Protein AF-A0A2N5KEK7-F1 (afdb_monomer)

Solvent-accessible surface area (backbone atoms only — not comparable to full-atom values): 7102 Å² total; per-residue (Å²): 140,87,86,88,80,75,68,68,58,62,60,62,74,60,60,92,64,94,62,90,82,79,60,41,81,41,80,39,74,57,50,67,80,52,54,68,69,59,51,47,52,51,52,51,50,23,64,80,65,45,36,40,79,46,77,38,50,96,58,92,57,96,83,49,53,74,42,78,41,71,44,76,58,88,97,41,74,42,83,76,47,75,47,71,62,73,90,85,73,80,93,80,83,86,82,86,90,85,88,88,88,84,132

Nearest PDB structures (foldseek):
  8uhw-assembly1_E  TM=4.417E-01  e=6.638E+00  Acetivibrio thermocellus DSM 1313
  6g4r-assembly1_E  TM=3.430E-01  e=4.149E+00  Corynebacterium glutamicum
  2ndh-assembly1_A  TM=3.584E-01  e=6.207E+00  Homo sapiens

Mean predicted aligned error: 11.74 Å

pLDDT: mean 75.51, std 19.14, range [31.92, 94.44]

Structure (mmCIF, N/CA/C/O backbone):
data_AF-A0A2N5KEK7-F1
#
_entry.id   AF-A0A2N5KEK7-F1
#
loop_
_atom_site.group_PDB
_atom_site.id
_atom_site.type_symbol
_atom_site.label_atom_id
_atom_site.label_alt_id
_atom_site.label_comp_id
_atom_site.label_asym_id
_atom_site.label_entity_id
_atom_site.label_seq_id
_atom_site.pdbx_PDB_ins_code
_atom_site.Cartn_x
_atom_site.Cartn_y
_atom_site.Cartn_z
_atom_site.occupancy
_atom_site.B_iso_or_equiv
_atom_site.auth_seq_id
_atom_site.auth_comp_id
_atom_site.auth_asym_id
_atom_site.auth_atom_id
_atom_site.pdbx_PDB_model_num
ATOM 1 N N . MET A 1 1 ? 14.382 12.686 6.513 1.00 54.06 1 MET A N 1
ATOM 2 C CA . MET A 1 1 ? 13.072 13.240 6.103 1.00 54.06 1 MET A CA 1
ATOM 3 C C . MET A 1 1 ? 11.999 12.653 7.014 1.00 54.06 1 MET A C 1
ATOM 5 O O . MET A 1 1 ? 12.106 11.477 7.338 1.00 54.06 1 MET A O 1
ATOM 9 N N . LYS A 1 2 ? 11.041 13.453 7.498 1.00 55.75 2 LYS A N 1
ATOM 10 C CA . LYS A 1 2 ? 9.947 13.003 8.379 1.00 55.75 2 LYS A CA 1
ATOM 11 C C . LYS A 1 2 ? 8.620 13.288 7.680 1.00 55.75 2 LYS A C 1
ATOM 13 O O . LYS A 1 2 ? 8.450 14.385 7.161 1.00 55.75 2 LYS A O 1
ATOM 18 N N . ILE A 1 3 ? 7.717 12.315 7.670 1.00 64.00 3 ILE A N 1
ATOM 19 C CA . ILE A 1 3 ? 6.359 12.447 7.132 1.00 64.00 3 ILE A CA 1
ATOM 20 C C . ILE A 1 3 ? 5.404 12.196 8.297 1.00 64.00 3 ILE A C 1
ATOM 22 O O . ILE A 1 3 ? 5.599 11.248 9.057 1.00 64.00 3 ILE A O 1
ATOM 26 N N . VAL A 1 4 ? 4.408 13.065 8.461 1.00 67.56 4 VAL A N 1
ATOM 27 C CA . VAL A 1 4 ? 3.381 12.946 9.502 1.00 67.56 4 VAL A CA 1
ATOM 28 C C . VAL A 1 4 ? 2.056 12.638 8.817 1.00 67.56 4 VAL A C 1
ATOM 30 O O . VAL A 1 4 ? 1.602 13.415 7.981 1.00 67.56 4 VAL A O 1
ATOM 33 N N . VAL A 1 5 ? 1.446 11.502 9.158 1.00 69.19 5 VAL A N 1
ATOM 34 C CA . VAL A 1 5 ? 0.181 11.038 8.571 1.00 69.19 5 VAL A CA 1
ATOM 35 C C . VAL A 1 5 ? -0.876 10.961 9.673 1.00 69.19 5 VAL A C 1
ATOM 37 O O . VAL A 1 5 ? -0.709 10.233 10.649 1.00 69.19 5 VAL A O 1
ATOM 40 N N . TYR A 1 6 ? -1.976 11.705 9.531 1.00 69.94 6 TYR A N 1
ATOM 41 C CA . TYR A 1 6 ? -3.032 11.806 10.548 1.00 69.94 6 TYR A CA 1
ATOM 42 C C . TYR A 1 6 ? -4.220 10.881 10.248 1.00 69.94 6 TYR A C 1
ATOM 44 O O . TYR A 1 6 ? -5.319 11.332 9.929 1.00 69.94 6 TYR A O 1
ATOM 52 N N . LEU A 1 7 ? -4.014 9.570 10.374 1.00 68.12 7 LEU A N 1
ATOM 53 C CA . LEU A 1 7 ? -5.040 8.565 10.051 1.00 68.12 7 LEU A CA 1
ATOM 54 C C . LEU A 1 7 ? -6.238 8.580 11.025 1.00 68.12 7 LEU A C 1
ATOM 56 O O . LEU A 1 7 ? -7.375 8.321 10.631 1.00 68.12 7 LEU A O 1
ATOM 60 N N . GLY A 1 8 ? -6.019 8.959 12.288 1.00 66.12 8 GLY A N 1
ATOM 61 C CA . GLY A 1 8 ? -7.067 8.979 13.317 1.00 66.12 8 GLY A CA 1
ATOM 62 C C . GLY A 1 8 ? -8.165 10.031 13.111 1.00 66.12 8 GLY A C 1
ATOM 63 O O . GLY A 1 8 ? -9.293 9.821 13.556 1.00 66.12 8 GLY A O 1
ATOM 64 N N . LEU A 1 9 ? -7.879 11.133 12.404 1.00 65.38 9 LEU A N 1
ATOM 65 C CA . LEU A 1 9 ? -8.866 12.191 12.141 1.00 65.38 9 LEU A CA 1
ATOM 66 C C . LEU A 1 9 ? -9.995 11.702 11.226 1.00 65.38 9 LEU A C 1
ATOM 68 O O . LEU A 1 9 ? -11.156 12.039 11.448 1.00 65.38 9 LEU A O 1
ATOM 72 N N . ILE A 1 10 ? -9.679 10.847 10.250 1.00 65.19 10 ILE A N 1
ATOM 73 C CA . ILE A 1 10 ? -10.667 10.297 9.311 1.00 65.19 10 ILE A CA 1
ATOM 74 C C . ILE A 1 10 ? -11.698 9.440 10.058 1.00 65.19 10 ILE A C 1
ATOM 76 O O . ILE A 1 10 ? -12.890 9.518 9.772 1.00 65.19 10 ILE A O 1
ATOM 80 N N . LYS A 1 11 ? -11.266 8.684 11.075 1.00 62.81 11 LYS A N 1
ATOM 81 C CA . LYS A 1 11 ? -12.166 7.892 11.928 1.00 62.81 11 LYS A CA 1
ATOM 82 C C . LYS A 1 11 ? -13.125 8.775 12.732 1.00 62.81 11 LYS A C 1
ATOM 84 O O . LYS A 1 11 ? -14.296 8.431 12.870 1.00 62.81 11 LYS A O 1
ATOM 89 N N . LEU A 1 12 ? -12.658 9.916 13.244 1.00 64.38 12 LEU A N 1
ATOM 90 C CA . LEU A 1 12 ? -13.506 10.853 13.993 1.00 64.38 12 LEU A CA 1
ATOM 91 C C . LEU A 1 12 ? -14.613 11.455 13.114 1.00 64.38 12 LEU A C 1
ATOM 93 O O . LEU A 1 12 ? -15.739 11.617 13.581 1.00 64.38 12 LEU A O 1
ATOM 97 N N . LEU A 1 13 ? -14.328 11.696 11.830 1.00 62.44 13 LEU A N 1
ATOM 98 C CA . LEU A 1 13 ? -15.315 12.177 10.855 1.00 62.44 13 LEU A CA 1
ATOM 99 C C . LEU A 1 13 ? -16.432 11.158 10.556 1.00 62.44 13 LEU A C 1
ATOM 101 O O . LEU A 1 13 ? -17.476 11.540 10.034 1.00 62.44 13 LEU A O 1
ATOM 105 N N . GLN A 1 14 ? -16.258 9.878 10.908 1.00 63.09 14 GLN A N 1
ATOM 106 C CA . GLN A 1 14 ? -17.258 8.823 10.682 1.00 63.09 14 GLN A CA 1
ATOM 107 C C . GLN A 1 14 ? -18.291 8.667 11.803 1.00 63.09 14 GLN A C 1
ATOM 109 O O . GLN A 1 14 ? -19.162 7.805 11.704 1.00 63.09 14 GLN A O 1
ATOM 114 N N . GLY A 1 15 ? -18.213 9.505 12.843 1.00 53.66 15 GLY A N 1
ATOM 115 C CA . GLY A 1 15 ? -19.280 9.780 13.808 1.00 53.66 15 GLY A CA 1
ATOM 116 C C . GLY A 1 15 ? -20.174 8.597 14.198 1.00 53.66 15 GLY A C 1
ATOM 117 O O . GLY A 1 15 ? -21.231 8.415 13.610 1.00 53.66 15 GLY A O 1
ATOM 118 N N . SER A 1 16 ? -19.809 7.857 15.252 1.00 54.34 16 SER A N 1
ATOM 119 C CA . SER A 1 16 ? -20.714 7.048 16.103 1.00 54.34 16 SER A CA 1
ATOM 120 C C . SER A 1 16 ? -21.685 6.054 15.423 1.00 54.34 16 SER A C 1
ATOM 122 O O . SER A 1 16 ? -22.586 5.518 16.074 1.00 54.34 16 SER A O 1
ATOM 124 N N . ARG A 1 17 ? -21.549 5.744 14.129 1.00 53.72 17 ARG A N 1
ATOM 125 C CA . ARG A 1 17 ? -22.442 4.783 13.471 1.00 53.72 17 ARG A CA 1
ATOM 126 C C . ARG A 1 17 ? -21.966 3.366 13.762 1.00 53.72 17 ARG A C 1
ATOM 128 O O . ARG A 1 17 ? -21.065 2.843 13.117 1.00 53.72 17 ARG A O 1
ATOM 135 N N . ARG A 1 18 ? -22.607 2.752 14.763 1.00 52.88 18 ARG A N 1
ATOM 136 C CA . ARG A 1 18 ? -22.555 1.321 15.107 1.00 52.88 18 ARG A CA 1
ATOM 137 C C . ARG A 1 18 ? -23.197 0.467 14.001 1.00 52.88 18 ARG A C 1
ATOM 139 O O . ARG A 1 18 ? -24.203 -0.195 14.226 1.00 52.88 18 ARG A O 1
ATOM 146 N N . GLY A 1 19 ? -22.645 0.534 12.795 1.00 54.09 19 GLY A N 1
ATOM 147 C CA . GLY A 1 19 ? -22.978 -0.338 11.676 1.00 54.09 19 GLY A CA 1
ATOM 148 C C . GLY A 1 19 ? -21.763 -1.191 11.346 1.00 54.09 19 GLY A C 1
ATOM 149 O O . GLY A 1 19 ? -20.658 -0.679 11.184 1.00 54.09 19 GLY A O 1
ATOM 150 N N . THR A 1 20 ? -21.951 -2.499 11.300 1.00 56.69 20 THR A N 1
ATOM 151 C CA . THR A 1 20 ? -20.920 -3.473 10.962 1.00 56.69 20 THR A CA 1
ATOM 152 C C . THR A 1 20 ? -20.345 -3.239 9.554 1.00 56.69 20 THR A C 1
ATOM 154 O O . THR A 1 20 ? -21.071 -3.069 8.578 1.00 56.69 20 THR A O 1
ATOM 157 N N . SER A 1 21 ? -19.016 -3.344 9.452 1.00 62.91 21 SER A N 1
ATOM 158 C CA . SER A 1 21 ? -18.232 -3.720 8.257 1.00 62.91 21 SER A CA 1
ATOM 159 C C . SER A 1 21 ? -17.818 -2.684 7.200 1.00 62.91 21 SER A C 1
ATOM 161 O O . SER A 1 21 ? -17.054 -3.054 6.308 1.00 62.91 21 SER A O 1
ATOM 163 N N . THR A 1 22 ? -18.198 -1.404 7.264 1.00 71.06 22 THR A N 1
ATOM 164 C CA . THR A 1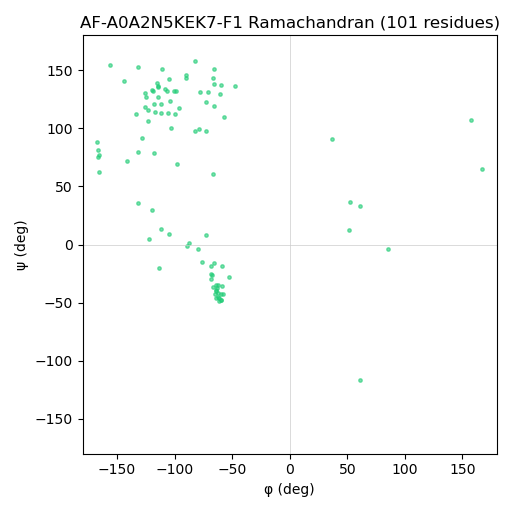 22 ? -17.731 -0.443 6.240 1.00 71.06 22 THR A CA 1
ATOM 165 C C . THR A 1 22 ? -16.254 -0.102 6.429 1.00 71.06 22 THR A C 1
ATOM 167 O O . THR A 1 22 ? -15.917 0.740 7.261 1.00 71.06 22 THR A O 1
ATOM 170 N N . ARG A 1 23 ? -15.371 -0.766 5.671 1.00 77.00 23 ARG A N 1
ATOM 171 C CA . ARG A 1 23 ? -13.952 -0.400 5.585 1.00 77.00 23 ARG A CA 1
ATOM 172 C C . ARG A 1 23 ? -13.800 0.956 4.913 1.00 77.00 23 ARG A C 1
ATOM 174 O O . ARG A 1 23 ? -14.512 1.270 3.963 1.00 77.00 23 ARG A O 1
ATOM 181 N N . VAL A 1 24 ? -12.842 1.736 5.389 1.00 82.00 24 VAL A N 1
ATOM 182 C CA . VAL A 1 24 ? -12.572 3.086 4.891 1.00 82.00 24 VAL A CA 1
ATOM 183 C C . VAL A 1 24 ? -11.385 3.040 3.935 1.00 82.00 24 VAL A C 1
ATOM 185 O O . VAL A 1 24 ? -10.278 2.768 4.400 1.00 82.00 24 VAL A O 1
ATOM 188 N N . PRO A 1 25 ? -11.559 3.287 2.627 1.00 86.06 25 PRO A N 1
ATOM 189 C CA . PRO A 1 25 ? -10.429 3.346 1.710 1.00 86.06 25 PRO A CA 1
ATOM 190 C C . PRO A 1 25 ? -9.455 4.454 2.119 1.00 86.06 25 PRO A C 1
ATOM 192 O O . PRO A 1 25 ? -9.858 5.596 2.344 1.00 86.06 25 PRO A O 1
ATOM 195 N N . PHE A 1 26 ? -8.177 4.111 2.211 1.00 86.06 26 PHE A N 1
ATOM 196 C CA . PHE A 1 26 ? -7.081 5.038 2.466 1.00 86.06 26 PHE A CA 1
ATOM 197 C C . PHE A 1 26 ? -6.072 4.907 1.330 1.00 86.06 26 PHE A C 1
ATOM 199 O O . PHE A 1 26 ? -5.479 3.847 1.158 1.00 86.06 26 PHE A O 1
ATOM 206 N N . PHE A 1 27 ? -5.889 5.975 0.559 1.00 89.44 27 PHE A N 1
ATOM 207 C CA . PHE A 1 27 ? -4.989 5.979 -0.589 1.00 89.44 27 PHE A CA 1
ATOM 208 C C . PHE A 1 27 ? -3.655 6.608 -0.211 1.00 89.44 27 PHE A C 1
ATOM 210 O O . PHE A 1 27 ? -3.626 7.696 0.369 1.00 89.44 27 PHE A O 1
ATOM 217 N N . LEU A 1 28 ? -2.560 5.943 -0.570 1.00 90.88 28 LEU A N 1
ATOM 218 C CA . LEU A 1 28 ? -1.221 6.501 -0.441 1.00 90.88 28 LEU A CA 1
ATOM 219 C C . LEU A 1 28 ? -0.442 6.255 -1.728 1.00 90.88 28 LEU A C 1
ATOM 221 O O . LEU A 1 28 ? -0.131 5.111 -2.066 1.00 90.88 28 LEU A O 1
ATOM 225 N N . ASP A 1 29 ? -0.152 7.340 -2.435 1.00 91.06 29 ASP A N 1
ATOM 226 C CA . ASP A 1 29 ? 0.708 7.307 -3.611 1.00 91.06 29 ASP A CA 1
ATOM 227 C C . ASP A 1 29 ? 2.186 7.341 -3.206 1.00 91.06 29 ASP A C 1
ATOM 229 O O . ASP A 1 29 ? 2.534 7.756 -2.098 1.00 91.06 29 ASP A O 1
ATOM 233 N N . GLU A 1 30 ? 3.048 6.864 -4.098 1.00 87.75 30 GLU A N 1
ATOM 234 C CA . GLU A 1 30 ? 4.502 6.832 -3.933 1.00 87.75 30 GLU A CA 1
ATOM 235 C C . GLU A 1 30 ? 4.978 6.168 -2.624 1.00 87.75 30 GLU A C 1
ATOM 237 O O . GLU A 1 30 ? 6.003 6.551 -2.044 1.00 87.75 30 GLU A O 1
ATOM 242 N N . VAL A 1 31 ? 4.293 5.106 -2.171 1.00 90.81 31 VAL A N 1
ATOM 243 C CA . VAL A 1 31 ? 4.671 4.349 -0.956 1.00 90.81 31 VAL A CA 1
ATOM 244 C C . VAL A 1 31 ? 6.095 3.773 -1.056 1.00 90.81 31 VAL A C 1
ATOM 246 O O . VAL A 1 31 ? 6.723 3.467 -0.044 1.00 90.81 31 VAL A O 1
ATOM 249 N N . GLY A 1 32 ? 6.646 3.667 -2.272 1.00 87.62 32 GLY A N 1
ATOM 250 C CA . GLY A 1 32 ? 8.049 3.339 -2.544 1.00 87.62 32 GLY A CA 1
ATOM 251 C C . GLY A 1 32 ? 9.059 4.231 -1.806 1.00 87.62 32 GLY A C 1
ATOM 252 O O . GLY A 1 32 ? 10.139 3.761 -1.463 1.00 87.62 32 GLY A O 1
ATOM 253 N N . SER A 1 33 ? 8.695 5.477 -1.490 1.00 88.38 33 SER A N 1
ATOM 254 C CA . SER A 1 33 ? 9.533 6.416 -0.729 1.00 88.38 33 SER A CA 1
ATOM 255 C C . SER A 1 33 ? 9.581 6.131 0.782 1.00 88.38 33 SER A C 1
ATOM 257 O O . SER A 1 33 ? 10.450 6.648 1.490 1.00 88.38 33 SER A O 1
ATOM 259 N N . LEU A 1 34 ? 8.664 5.304 1.298 1.00 89.31 34 LEU A N 1
ATOM 260 C CA . LEU A 1 34 ? 8.574 4.961 2.713 1.00 89.31 34 LEU A CA 1
ATOM 261 C C . LEU A 1 34 ? 9.414 3.728 3.060 1.00 89.31 34 LEU A C 1
ATOM 263 O O . LEU A 1 34 ? 9.483 2.742 2.318 1.00 89.31 34 LEU A O 1
ATOM 267 N N . SER A 1 35 ? 10.013 3.762 4.252 1.00 90.62 35 SER A N 1
ATOM 268 C CA . SER A 1 35 ? 10.726 2.611 4.803 1.00 90.62 35 SER A CA 1
ATOM 269 C C . SER A 1 35 ? 9.766 1.457 5.095 1.00 90.62 35 SER A C 1
ATOM 271 O O . SER A 1 35 ? 8.601 1.669 5.441 1.00 90.62 35 SER A O 1
ATOM 273 N N . SER A 1 36 ? 10.266 0.224 5.020 1.00 90.88 36 SER A N 1
AT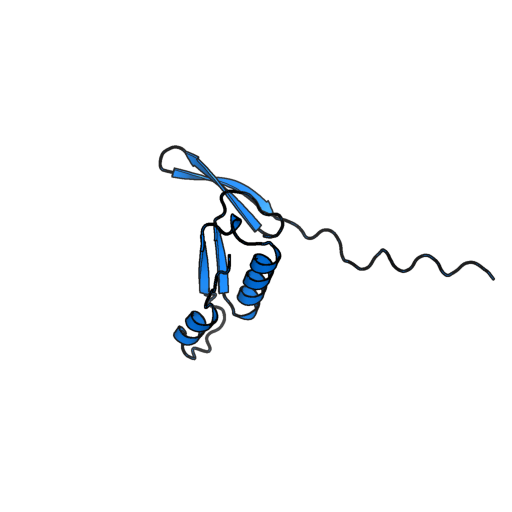OM 274 C CA . SER A 1 36 ? 9.452 -0.968 5.276 1.00 90.88 36 SER A CA 1
ATOM 275 C C . SER A 1 36 ? 8.831 -1.013 6.665 1.00 90.88 36 SER A C 1
ATOM 277 O O . SER A 1 36 ? 7.691 -1.442 6.818 1.00 90.88 36 SER A O 1
ATOM 279 N N . ASN A 1 37 ? 9.541 -0.516 7.682 1.00 91.44 37 ASN A N 1
ATOM 280 C CA . ASN A 1 37 ? 8.994 -0.430 9.034 1.00 91.44 37 ASN A CA 1
ATOM 281 C C . ASN A 1 37 ? 7.766 0.495 9.086 1.00 91.44 37 ASN A C 1
ATOM 283 O O . ASN A 1 37 ? 6.737 0.124 9.642 1.00 91.44 37 ASN A O 1
ATOM 287 N N . ASN A 1 38 ? 7.842 1.663 8.442 1.00 89.06 38 ASN A N 1
ATOM 288 C CA . ASN A 1 38 ? 6.726 2.607 8.407 1.00 89.06 38 ASN A CA 1
ATOM 289 C C . ASN A 1 38 ? 5.526 2.026 7.650 1.00 89.06 38 ASN A C 1
ATOM 291 O O . ASN A 1 38 ? 4.397 2.148 8.113 1.00 89.06 38 ASN A O 1
ATOM 295 N N . VAL A 1 39 ? 5.761 1.360 6.514 1.00 90.88 39 VAL A N 1
ATOM 296 C CA . VAL A 1 39 ? 4.691 0.717 5.735 1.00 90.88 39 VAL A CA 1
ATOM 297 C C . VAL A 1 39 ? 3.989 -0.363 6.556 1.00 90.88 39 VAL A C 1
ATOM 299 O O . VAL A 1 39 ? 2.763 -0.360 6.634 1.00 90.88 39 VAL A O 1
ATOM 302 N N . ARG A 1 40 ? 4.741 -1.227 7.249 1.00 90.94 40 ARG A N 1
ATOM 303 C CA . ARG A 1 40 ? 4.165 -2.245 8.145 1.00 90.94 40 ARG A CA 1
ATOM 304 C C . ARG A 1 40 ? 3.335 -1.627 9.269 1.00 90.94 40 ARG A C 1
ATOM 306 O O . ARG A 1 40 ? 2.242 -2.111 9.544 1.00 90.94 40 ARG A O 1
ATOM 313 N N . GLN A 1 41 ? 3.811 -0.542 9.881 1.00 90.44 41 GLN A N 1
ATOM 314 C CA . GLN A 1 41 ? 3.063 0.177 10.918 1.00 90.44 41 GLN A CA 1
ATOM 315 C C . GLN A 1 41 ? 1.763 0.791 10.380 1.00 90.44 41 GLN A C 1
ATOM 317 O O . GLN A 1 41 ? 0.736 0.724 11.051 1.00 90.44 41 GLN A O 1
ATOM 322 N N . ILE A 1 42 ? 1.780 1.347 9.164 1.00 90.44 42 ILE A N 1
ATOM 323 C CA . ILE A 1 42 ? 0.574 1.865 8.503 1.00 90.44 42 ILE A CA 1
ATOM 324 C C . ILE A 1 42 ? -0.416 0.728 8.232 1.00 90.44 42 ILE A C 1
ATOM 326 O O . ILE A 1 42 ? -1.595 0.875 8.538 1.00 90.44 42 ILE A O 1
ATOM 330 N N . ILE A 1 43 ? 0.044 -0.410 7.699 1.00 89.88 43 ILE A N 1
ATOM 331 C CA . ILE A 1 43 ? -0.809 -1.581 7.438 1.00 89.88 43 ILE A CA 1
ATOM 332 C C . ILE A 1 43 ? -1.456 -2.080 8.736 1.00 89.88 43 ILE A C 1
ATOM 334 O O . ILE A 1 43 ? -2.671 -2.277 8.763 1.00 89.88 43 ILE A O 1
ATOM 338 N N . ALA A 1 44 ? -0.672 -2.231 9.808 1.00 89.94 44 ALA A N 1
ATOM 339 C CA . ALA A 1 44 ? -1.173 -2.650 11.117 1.00 89.94 44 ALA A CA 1
ATOM 340 C C . ALA A 1 44 ? -2.230 -1.672 11.653 1.00 89.94 44 ALA A C 1
ATOM 342 O O . ALA A 1 44 ? -3.336 -2.080 12.000 1.00 89.94 44 ALA A O 1
ATOM 343 N N . TYR A 1 45 ? -1.948 -0.366 11.598 1.00 88.88 45 TYR A N 1
ATOM 344 C CA . TYR A 1 45 ? -2.919 0.658 11.979 1.00 88.88 45 TYR A CA 1
ATOM 345 C C . TYR A 1 45 ? -4.203 0.564 11.146 1.00 88.88 45 TYR A C 1
ATOM 347 O O . TYR A 1 45 ? -5.310 0.678 11.670 1.00 88.88 45 TYR A O 1
ATOM 355 N N . CYS A 1 46 ? -4.087 0.347 9.836 1.00 88.50 46 CYS A N 1
ATOM 356 C CA . CYS A 1 46 ? -5.255 0.202 8.984 1.00 88.50 46 CYS A CA 1
ATOM 357 C C . CYS A 1 46 ? -6.106 -1.017 9.368 1.00 88.50 46 CYS A C 1
ATOM 359 O O . CYS A 1 46 ? -7.331 -0.8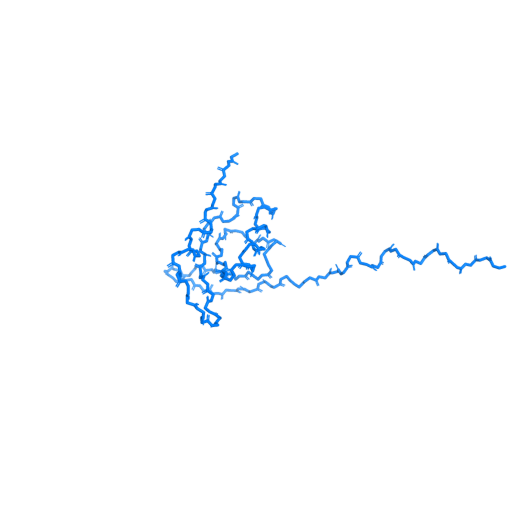92 9.427 1.00 88.50 46 CYS A O 1
ATOM 361 N N . ALA A 1 47 ? -5.478 -2.154 9.674 1.00 86.19 47 ALA A N 1
ATOM 362 C CA . ALA A 1 47 ? -6.166 -3.363 10.119 1.00 86.19 47 ALA A CA 1
ATOM 363 C C . ALA A 1 47 ? -6.927 -3.137 11.437 1.00 86.19 47 ALA A C 1
ATOM 365 O O . ALA A 1 47 ? -8.126 -3.415 11.506 1.00 86.19 47 ALA A O 1
ATOM 366 N N . ASP A 1 48 ? -6.272 -2.536 12.433 1.00 87.50 48 ASP A N 1
ATOM 367 C CA . ASP A 1 48 ? -6.847 -2.283 13.762 1.00 87.50 48 ASP A CA 1
ATOM 368 C C . ASP A 1 48 ? -7.984 -1.248 13.738 1.00 87.50 48 ASP A C 1
ATOM 370 O O . ASP A 1 48 ? -8.882 -1.244 14.585 1.00 87.50 48 ASP A O 1
ATOM 374 N N . HIS A 1 49 ? -7.960 -0.345 12.755 1.00 83.19 49 HIS A N 1
ATOM 375 C CA . HIS A 1 49 ? -8.882 0.785 12.673 1.00 83.19 49 HIS A CA 1
ATOM 376 C C . HIS A 1 49 ? -9.881 0.700 11.511 1.00 83.19 49 HIS A C 1
ATOM 378 O O . HIS A 1 49 ? -10.583 1.680 11.255 1.00 83.19 49 HIS A O 1
ATOM 384 N N . ASN A 1 50 ? -10.013 -0.467 10.870 1.00 83.94 50 ASN A N 1
ATOM 385 C CA . ASN A 1 50 ? -10.972 -0.732 9.791 1.00 83.94 50 ASN A CA 1
ATOM 386 C C . ASN A 1 50 ? -10.767 0.155 8.544 1.00 83.94 50 ASN A C 1
ATOM 388 O O . ASN A 1 50 ? -11.718 0.513 7.843 1.00 83.94 50 ASN A O 1
ATOM 392 N N . PHE A 1 51 ? -9.516 0.503 8.248 1.00 87.00 51 PHE A N 1
ATOM 393 C CA . PHE A 1 51 ? -9.136 1.105 6.975 1.00 87.00 51 PHE A CA 1
ATOM 394 C C . PHE A 1 51 ? -8.768 0.017 5.960 1.00 87.00 51 PHE A C 1
ATOM 396 O O . PHE A 1 51 ? -8.201 -1.020 6.299 1.00 87.00 51 PHE A O 1
ATOM 403 N N . LEU A 1 52 ? -9.073 0.273 4.691 1.00 88.06 52 LEU A N 1
ATOM 404 C CA . LEU A 1 52 ? -8.587 -0.491 3.551 1.00 88.06 52 LEU A CA 1
ATOM 405 C C . LEU A 1 52 ? -7.466 0.318 2.883 1.00 88.06 52 LEU A C 1
ATOM 407 O O . LEU A 1 52 ? -7.771 1.271 2.163 1.00 88.06 52 LEU A O 1
ATOM 411 N N . PRO A 1 53 ? -6.188 -0.010 3.132 1.00 91.00 53 PRO A N 1
ATOM 412 C CA . PRO A 1 53 ? -5.087 0.689 2.495 1.00 91.00 53 PRO A CA 1
ATOM 413 C C . PRO A 1 53 ? -5.012 0.319 1.010 1.00 91.00 53 PRO A C 1
ATOM 415 O O . PRO A 1 53 ? -5.038 -0.857 0.652 1.00 91.00 53 PRO A O 1
ATOM 418 N N . ILE A 1 54 ? -4.901 1.330 0.154 1.00 92.12 54 ILE A N 1
ATOM 419 C CA . ILE A 1 54 ? -4.688 1.209 -1.287 1.00 92.12 54 ILE A CA 1
ATOM 420 C C . ILE A 1 54 ? -3.422 1.995 -1.606 1.00 92.12 54 ILE A C 1
ATOM 422 O O . ILE A 1 54 ? -3.403 3.226 -1.566 1.00 92.12 54 ILE A O 1
ATOM 426 N N . PHE A 1 55 ? -2.343 1.269 -1.873 1.00 93.62 55 PHE A N 1
ATOM 427 C CA . PHE A 1 55 ? -1.031 1.856 -2.097 1.00 93.62 55 PHE A CA 1
ATOM 428 C C . PHE A 1 55 ? -0.661 1.842 -3.573 1.00 93.62 55 PHE A C 1
ATOM 430 O O . PHE A 1 55 ? -0.917 0.860 -4.269 1.00 93.62 55 PHE A O 1
ATOM 437 N N . ALA A 1 56 ? -0.004 2.906 -4.023 1.00 92.56 56 ALA A N 1
ATOM 438 C CA . ALA A 1 56 ? 0.652 2.954 -5.319 1.00 92.56 56 ALA A CA 1
ATOM 439 C C . ALA A 1 56 ? 2.168 3.078 -5.131 1.00 92.56 56 ALA A C 1
ATOM 441 O O . ALA A 1 56 ? 2.666 3.802 -4.267 1.00 92.56 56 ALA A O 1
ATOM 442 N N . SER A 1 57 ? 2.910 2.305 -5.918 1.00 92.06 57 SER A N 1
ATOM 443 C CA . SER A 1 57 ? 4.369 2.263 -5.905 1.00 92.06 57 SER A CA 1
ATOM 444 C C . SER A 1 57 ? 4.869 2.059 -7.333 1.00 92.06 57 SER A C 1
ATOM 446 O O . SER A 1 57 ? 4.279 1.253 -8.056 1.00 92.06 57 SER A O 1
ATOM 448 N N . PRO A 1 58 ? 5.968 2.717 -7.746 1.00 88.88 58 PRO A N 1
ATOM 449 C CA . PRO A 1 58 ? 6.591 2.455 -9.045 1.00 88.88 58 PRO A CA 1
ATOM 450 C C . PRO A 1 58 ? 7.233 1.061 -9.119 1.00 88.88 58 PRO A C 1
ATOM 452 O O . PRO A 1 58 ? 7.499 0.558 -10.208 1.00 88.88 58 PRO A O 1
ATOM 455 N N . THR A 1 59 ? 7.501 0.436 -7.970 1.00 88.81 59 THR A N 1
ATOM 456 C CA . THR A 1 59 ? 8.149 -0.875 -7.865 1.00 88.81 59 THR A CA 1
ATOM 457 C C . THR A 1 59 ? 7.390 -1.804 -6.923 1.00 88.81 59 THR A C 1
ATOM 459 O O . THR A 1 59 ? 6.720 -1.360 -5.986 1.00 88.81 59 THR A O 1
ATOM 462 N N . ILE A 1 60 ? 7.517 -3.112 -7.161 1.00 88.94 60 IL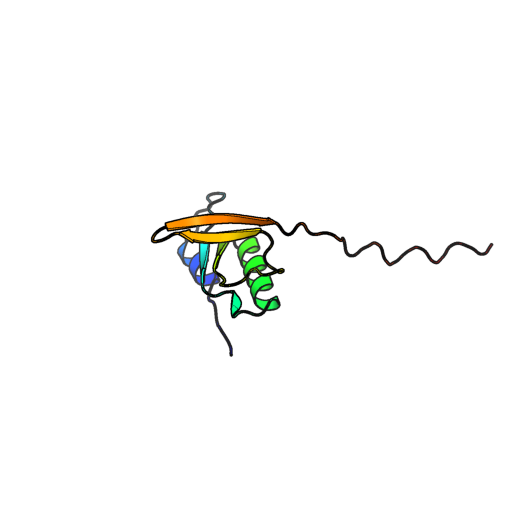E A N 1
ATOM 463 C CA . ILE A 1 60 ? 6.988 -4.147 -6.266 1.00 88.94 60 ILE A CA 1
ATOM 464 C C . ILE A 1 60 ? 7.750 -4.083 -4.944 1.00 88.94 60 ILE A C 1
ATOM 466 O O . ILE A 1 60 ? 8.976 -3.955 -4.932 1.00 88.94 60 ILE A O 1
ATOM 470 N N . ARG A 1 61 ? 7.026 -4.215 -3.833 1.00 88.94 61 ARG A N 1
ATOM 471 C CA . ARG A 1 61 ? 7.616 -4.284 -2.499 1.00 88.94 61 ARG A CA 1
ATOM 472 C C . ARG A 1 61 ? 7.350 -5.645 -1.868 1.00 88.94 61 ARG A C 1
ATOM 474 O O . ARG A 1 61 ? 6.245 -6.164 -1.963 1.00 88.94 61 ARG A O 1
ATOM 481 N N . SER A 1 62 ? 8.354 -6.197 -1.193 1.00 88.75 62 SER A N 1
ATOM 482 C CA . SER A 1 62 ? 8.266 -7.486 -0.489 1.00 88.75 62 SER A CA 1
ATOM 483 C C . SER A 1 62 ? 7.576 -7.402 0.877 1.00 88.75 62 SER A C 1
ATOM 485 O O . SER A 1 62 ? 7.408 -8.412 1.548 1.00 88.75 62 SER A O 1
ATOM 487 N N . ASP A 1 63 ? 7.204 -6.204 1.324 1.00 88.31 63 ASP A N 1
ATOM 488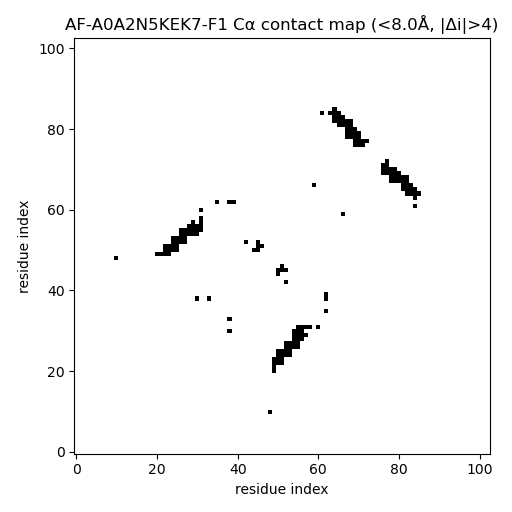 C CA . ASP A 1 63 ? 6.522 -5.954 2.596 1.00 88.31 63 ASP A CA 1
ATOM 489 C C . ASP A 1 63 ? 5.026 -5.645 2.430 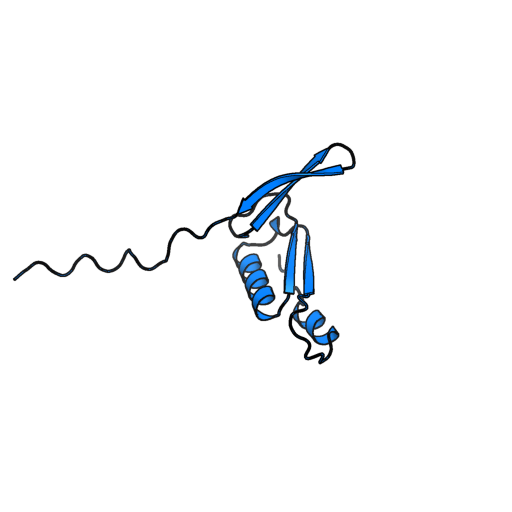1.00 88.31 63 ASP A C 1
ATOM 491 O O . ASP A 1 63 ? 4.367 -5.276 3.403 1.00 88.31 63 ASP A O 1
ATOM 495 N N . ILE A 1 64 ? 4.491 -5.811 1.214 1.00 88.31 64 ILE A N 1
ATOM 496 C CA . ILE A 1 64 ? 3.070 -5.675 0.889 1.00 88.31 64 ILE A CA 1
ATOM 497 C C . ILE A 1 64 ? 2.561 -7.039 0.391 1.00 88.31 64 ILE A C 1
ATOM 499 O O . ILE A 1 64 ? 2.976 -7.467 -0.686 1.00 88.31 64 ILE A O 1
ATOM 503 N N . PRO A 1 65 ? 1.649 -7.710 1.125 1.00 86.12 65 PRO A N 1
ATOM 504 C CA . PRO A 1 65 ? 1.264 -9.092 0.826 1.00 86.12 65 PRO A CA 1
ATOM 505 C C . PRO A 1 65 ? 0.601 -9.305 -0.537 1.00 86.12 65 PRO A C 1
ATOM 507 O O . PRO A 1 65 ? 0.807 -10.336 -1.164 1.00 86.12 65 PRO A O 1
ATOM 510 N N . HIS A 1 66 ? -0.187 -8.339 -1.010 1.00 89.69 66 HIS A N 1
ATOM 511 C CA . HIS A 1 66 ? -0.916 -8.443 -2.273 1.00 89.69 66 HIS A CA 1
ATOM 512 C C . HIS A 1 66 ? -0.589 -7.243 -3.153 1.00 89.69 66 HIS A C 1
ATOM 514 O O . HIS A 1 66 ? -0.876 -6.104 -2.784 1.00 89.69 66 HIS A O 1
ATOM 520 N N . SER A 1 67 ? 0.006 -7.498 -4.316 1.00 91.44 67 SER A N 1
ATOM 521 C CA . SER A 1 67 ? 0.403 -6.470 -5.276 1.00 91.44 67 SER A CA 1
ATOM 522 C C . SER A 1 67 ? -0.189 -6.754 -6.652 1.00 91.44 67 SER A C 1
ATOM 524 O O . SER A 1 67 ? -0.031 -7.844 -7.195 1.00 91.44 67 SER A O 1
ATOM 526 N N . TYR A 1 68 ? -0.815 -5.745 -7.250 1.00 93.00 68 TYR A N 1
ATOM 527 C CA . TYR A 1 68 ? -1.337 -5.796 -8.614 1.00 93.00 68 TYR A CA 1
ATOM 528 C C . TYR A 1 68 ? -0.411 -5.005 -9.536 1.00 93.00 68 TYR A C 1
ATOM 530 O O . TYR A 1 68 ? -0.162 -3.823 -9.300 1.00 93.00 68 TYR A O 1
ATOM 538 N N . ILE A 1 69 ? 0.101 -5.641 -10.590 1.00 93.19 69 ILE A N 1
ATOM 539 C CA . ILE A 1 69 ? 0.987 -4.993 -11.560 1.00 93.19 69 ILE A CA 1
ATOM 540 C C . ILE A 1 69 ? 0.162 -4.534 -12.751 1.00 93.19 69 ILE A C 1
ATOM 542 O O . ILE A 1 69 ? -0.416 -5.345 -13.480 1.00 93.19 69 ILE A O 1
ATOM 546 N N . LEU A 1 70 ? 0.140 -3.224 -12.964 1.00 93.56 70 LEU A N 1
ATOM 547 C CA . LEU A 1 70 ? -0.515 -2.603 -14.104 1.00 93.56 70 LEU A CA 1
ATOM 548 C C . LEU A 1 70 ? 0.528 -2.238 -15.163 1.00 93.56 70 LEU A C 1
ATOM 550 O O . LEU A 1 70 ? 1.537 -1.609 -14.854 1.00 93.56 70 LEU A O 1
ATOM 554 N N . GLN A 1 71 ? 0.265 -2.595 -16.418 1.00 93.25 71 GLN A N 1
ATOM 555 C CA . GLN A 1 71 ? 1.036 -2.138 -17.572 1.00 93.25 71 GLN A CA 1
ATOM 556 C C . GLN A 1 71 ? 0.198 -1.152 -18.380 1.00 93.25 71 GLN A C 1
ATOM 558 O O . GLN A 1 71 ? -0.976 -1.407 -18.659 1.00 93.25 71 GLN A O 1
ATOM 563 N N . ARG A 1 72 ? 0.808 -0.029 -18.766 1.00 91.88 72 ARG A N 1
ATOM 564 C CA . ARG A 1 72 ? 0.175 0.950 -19.647 1.00 91.88 72 ARG A CA 1
ATOM 565 C C . ARG A 1 72 ? 0.218 0.461 -21.097 1.00 91.88 72 ARG A C 1
ATOM 567 O O . ARG A 1 72 ? 1.273 0.063 -21.582 1.00 91.88 72 ARG A O 1
ATOM 574 N N . ASP A 1 73 ? -0.927 0.518 -21.761 1.00 92.56 73 ASP A N 1
ATOM 575 C CA . ASP A 1 73 ? -1.140 0.218 -23.174 1.00 92.56 73 ASP A CA 1
ATOM 576 C C . ASP A 1 73 ? -1.877 1.413 -23.805 1.00 92.56 73 ASP A C 1
ATOM 578 O O . ASP A 1 73 ? -3.100 1.559 -23.699 1.00 92.56 73 ASP A O 1
ATOM 582 N N . GLY A 1 74 ? -1.098 2.360 -24.340 1.00 92.62 74 GLY A N 1
ATOM 583 C CA . GLY A 1 74 ? -1.592 3.666 -24.786 1.00 92.62 74 GLY A CA 1
ATOM 584 C C . GLY A 1 74 ? -2.212 4.484 -23.644 1.00 92.62 74 GLY A C 1
ATOM 585 O O . GLY A 1 74 ? -1.532 4.847 -22.683 1.00 92.62 74 GLY A O 1
ATOM 586 N N . GLU A 1 75 ? -3.513 4.767 -23.745 1.00 93.25 75 GLU A N 1
ATOM 587 C CA . GLU A 1 75 ? -4.297 5.498 -22.732 1.00 93.25 75 GLU A CA 1
ATOM 588 C C . GLU A 1 75 ? -4.932 4.596 -21.664 1.00 93.25 75 GLU A C 1
ATOM 590 O O . GLU A 1 75 ? -5.612 5.079 -20.759 1.00 93.25 75 GLU A O 1
ATOM 595 N N . ARG A 1 76 ? -4.750 3.275 -21.758 1.00 92.62 76 ARG A N 1
ATOM 596 C CA . ARG A 1 76 ? -5.350 2.316 -20.826 1.00 92.62 76 ARG A CA 1
ATOM 597 C C . ARG A 1 76 ? -4.287 1.670 -19.954 1.00 92.62 76 ARG A C 1
ATOM 599 O O . ARG A 1 76 ? -3.148 1.485 -20.369 1.00 92.62 76 ARG A O 1
ATOM 606 N N . SER A 1 77 ? -4.686 1.277 -18.752 1.00 91.44 77 SER A N 1
ATOM 607 C CA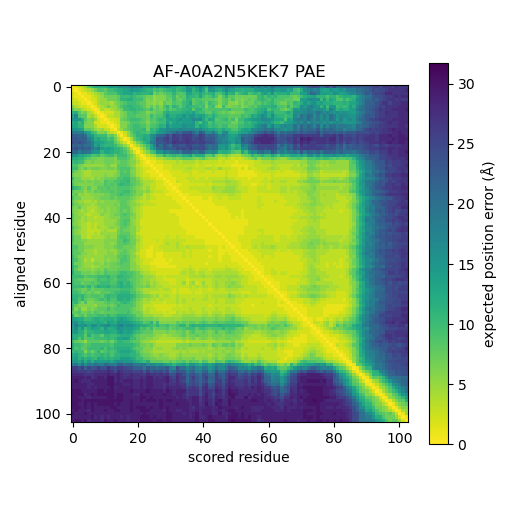 . SER A 1 77 ? -3.893 0.403 -17.889 1.00 91.44 77 SER A CA 1
ATOM 608 C C . SER A 1 77 ? -4.525 -0.980 -17.879 1.00 91.44 77 SER A C 1
ATOM 610 O O . SER A 1 77 ? -5.737 -1.108 -17.699 1.00 91.44 77 SER A O 1
ATOM 612 N N . ARG A 1 78 ? -3.710 -2.018 -18.063 1.00 93.81 78 ARG A N 1
ATOM 613 C CA . ARG A 1 78 ? -4.131 -3.419 -17.995 1.00 93.81 78 ARG A CA 1
ATOM 614 C C . ARG A 1 78 ? -3.455 -4.098 -16.813 1.00 93.81 78 ARG A C 1
ATOM 616 O O . ARG A 1 78 ? -2.249 -3.950 -16.637 1.00 93.81 78 ARG A O 1
ATOM 623 N N . LEU A 1 79 ? -4.212 -4.874 -16.040 1.00 92.81 79 LEU A N 1
ATOM 624 C CA . LEU A 1 79 ? -3.637 -5.803 -15.070 1.00 92.81 79 LEU A CA 1
ATOM 625 C C . LEU A 1 79 ? -2.869 -6.888 -15.822 1.00 92.81 79 LEU A C 1
ATOM 627 O O . LEU A 1 79 ? -3.444 -7.595 -16.648 1.00 92.81 79 LEU A O 1
ATOM 631 N N . VAL A 1 80 ? -1.571 -6.989 -15.563 1.00 94.44 80 VAL A N 1
ATOM 632 C CA . VAL A 1 80 ? -0.696 -7.962 -16.231 1.00 94.44 80 VAL A CA 1
ATOM 633 C C . VAL A 1 80 ? -0.162 -9.025 -15.293 1.00 94.44 80 VAL A C 1
ATOM 635 O O . VAL A 1 80 ? 0.247 -10.081 -15.763 1.00 94.44 80 VAL A O 1
ATOM 638 N N . ASN A 1 81 ? -0.166 -8.763 -13.987 1.00 91.81 81 ASN A N 1
ATOM 639 C CA . ASN A 1 81 ? 0.252 -9.742 -13.001 1.00 91.81 81 ASN A CA 1
ATOM 640 C C . ASN A 1 81 ? -0.365 -9.449 -11.633 1.00 91.81 81 ASN A C 1
ATOM 642 O O . ASN A 1 81 ? -0.643 -8.295 -11.302 1.00 91.81 81 ASN A O 1
ATOM 646 N N . GLU A 1 82 ? -0.496 -10.492 -10.830 1.00 91.69 82 GLU A N 1
ATOM 647 C CA . GLU A 1 82 ? -0.827 -10.417 -9.415 1.00 91.69 82 GLU A CA 1
ATOM 648 C C . GLU A 1 82 ? 0.264 -11.156 -8.641 1.00 91.69 82 GLU A C 1
ATOM 650 O O . GLU A 1 82 ? 0.600 -12.299 -8.946 1.00 91.69 82 GLU A O 1
ATOM 655 N N . VAL A 1 83 ? 0.852 -10.481 -7.661 1.00 88.50 83 VAL A N 1
ATOM 656 C CA . VAL A 1 83 ? 1.875 -11.049 -6.787 1.00 88.50 83 VAL A CA 1
ATOM 657 C C . VAL A 1 83 ? 1.272 -11.166 -5.401 1.00 88.50 83 VAL A C 1
ATOM 659 O O . VAL A 1 83 ? 0.986 -10.156 -4.755 1.00 88.50 83 VAL A O 1
ATOM 662 N N . ILE A 1 84 ? 1.087 -12.405 -4.959 1.00 87.00 84 ILE A N 1
ATOM 663 C CA . ILE A 1 84 ? 0.660 -12.734 -3.603 1.00 87.00 84 ILE A CA 1
ATOM 664 C C . ILE A 1 84 ? 1.879 -13.282 -2.873 1.00 87.00 84 ILE A C 1
ATOM 666 O O . ILE A 1 84 ? 2.398 -14.343 -3.219 1.00 87.00 84 ILE A O 1
ATOM 670 N N . LEU A 1 85 ? 2.352 -12.545 -1.876 1.00 80.12 85 LEU A N 1
ATOM 671 C CA . LEU A 1 85 ? 3.359 -13.026 -0.947 1.00 80.12 85 LEU A CA 1
ATOM 672 C C . LEU A 1 85 ? 2.643 -13.915 0.069 1.00 80.12 85 LEU A C 1
ATOM 674 O O . LEU A 1 85 ? 1.991 -13.432 0.991 1.00 80.12 85 LEU A O 1
ATOM 678 N N . THR A 1 86 ? 2.718 -15.227 -0.128 1.00 65.06 86 THR A N 1
ATOM 679 C CA . THR A 1 86 ? 2.371 -16.192 0.916 1.00 65.06 86 THR A CA 1
ATOM 680 C C . THR A 1 86 ? 3.465 -16.183 1.972 1.00 65.06 86 THR A C 1
ATOM 682 O O . THR A 1 86 ? 4.626 -16.437 1.647 1.00 65.06 86 THR A O 1
ATOM 685 N N . ASP A 1 87 ? 3.098 -15.911 3.224 1.00 55.06 87 ASP A N 1
ATOM 686 C CA . ASP A 1 87 ? 3.994 -16.087 4.366 1.00 55.06 87 ASP A CA 1
ATOM 687 C C . ASP A 1 87 ? 4.469 -17.546 4.412 1.00 55.06 87 ASP A C 1
ATOM 689 O O . ASP A 1 87 ? 3.702 -18.469 4.681 1.00 55.06 87 ASP A O 1
ATOM 693 N N . GLY A 1 88 ? 5.748 -17.754 4.109 1.00 44.19 88 GLY A N 1
ATOM 694 C CA . GLY A 1 88 ? 6.427 -19.039 4.191 1.00 44.19 88 GLY A CA 1
ATOM 695 C C . GLY A 1 88 ? 7.559 -18.977 5.206 1.00 44.19 88 GLY A C 1
ATOM 696 O O . GLY A 1 88 ? 8.704 -18.8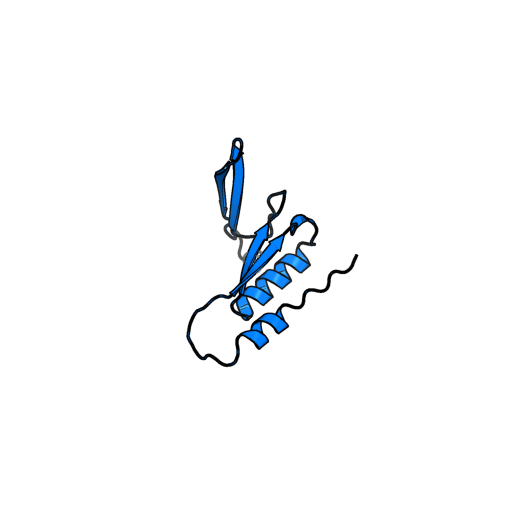02 4.805 1.00 44.19 88 GLY A O 1
ATOM 697 N N . ALA A 1 89 ? 7.209 -19.065 6.494 1.00 31.92 89 ALA A N 1
ATOM 698 C CA . ALA A 1 89 ? 7.933 -19.732 7.588 1.00 31.92 89 ALA A CA 1
ATOM 699 C C . ALA A 1 89 ? 7.494 -19.131 8.933 1.00 31.92 89 ALA A C 1
ATOM 701 O O . ALA A 1 89 ? 7.855 -18.011 9.296 1.00 31.92 89 ALA A O 1
ATOM 702 N N . SER A 1 90 ? 6.721 -19.911 9.682 1.00 33.72 90 SER A N 1
ATOM 703 C CA . SER A 1 90 ? 6.607 -19.788 11.131 1.00 33.72 90 SER A CA 1
ATOM 704 C C . SER A 1 90 ? 7.995 -19.690 11.769 1.00 33.72 90 SER A C 1
ATOM 706 O O . SER A 1 90 ? 8.902 -20.449 11.436 1.00 33.72 90 SER A O 1
ATOM 708 N N . VAL A 1 91 ? 8.133 -18.776 12.721 1.00 41.84 91 VAL A N 1
ATOM 709 C CA . VAL A 1 91 ? 9.361 -18.473 13.472 1.00 41.84 91 VAL A CA 1
ATOM 710 C C . VAL A 1 91 ? 9.741 -19.570 14.497 1.00 41.84 91 VAL A C 1
ATOM 712 O O . VA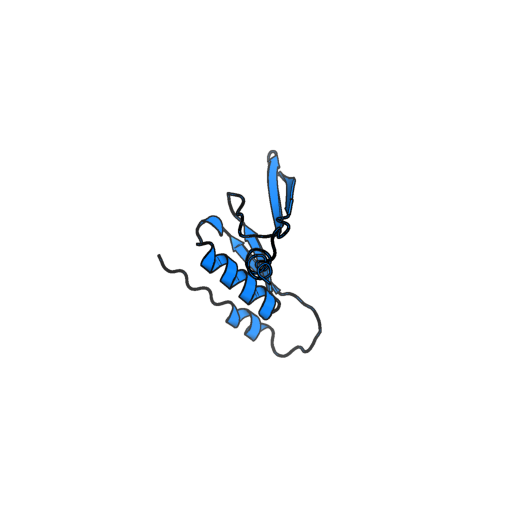L A 1 91 ? 10.720 -19.411 15.213 1.00 41.84 91 VAL A O 1
ATOM 715 N N . ASP A 1 92 ? 9.074 -20.730 14.523 1.00 38.28 92 ASP A N 1
ATOM 716 C CA . ASP A 1 92 ? 9.143 -21.673 15.659 1.00 38.28 92 ASP A CA 1
ATOM 717 C C . ASP A 1 92 ? 9.682 -23.093 15.359 1.00 38.28 92 ASP A C 1
ATOM 719 O O . ASP A 1 92 ? 9.325 -24.038 16.054 1.00 38.28 92 ASP A O 1
ATOM 723 N N . GLU A 1 93 ? 10.580 -23.294 14.384 1.00 38.91 93 GLU A N 1
ATOM 724 C CA . GLU A 1 93 ? 11.178 -24.633 14.151 1.00 38.91 93 GLU A CA 1
ATOM 725 C C . GLU A 1 93 ? 12.714 -24.644 14.014 1.00 38.91 93 GLU A C 1
ATOM 727 O O . GLU A 1 93 ? 13.286 -25.425 13.259 1.00 38.91 93 GLU A O 1
ATOM 732 N N . VAL A 1 94 ? 13.418 -23.782 14.763 1.00 40.44 94 VAL A N 1
ATOM 733 C CA . VAL A 1 94 ? 14.897 -23.848 14.909 1.00 40.44 94 VAL A CA 1
ATOM 734 C C . VAL A 1 94 ? 15.345 -23.984 16.376 1.00 40.44 94 VAL A C 1
ATOM 736 O O . VAL A 1 94 ? 16.532 -24.054 16.676 1.00 40.44 94 VAL A O 1
ATOM 739 N N . THR A 1 95 ? 14.419 -24.127 17.325 1.00 44.81 95 THR A N 1
ATOM 740 C CA . THR A 1 95 ? 14.758 -24.377 18.736 1.00 44.81 95 THR A CA 1
ATOM 741 C C . THR A 1 95 ? 13.938 -25.523 19.308 1.00 44.81 95 THR A C 1
ATOM 743 O O . THR A 1 95 ? 12.957 -25.279 19.997 1.00 44.81 95 THR A O 1
ATOM 746 N N . SER A 1 96 ? 14.331 -26.768 19.011 1.00 44.81 96 SER A N 1
ATOM 747 C CA . SER A 1 96 ? 14.259 -27.921 19.935 1.00 44.81 96 SER A CA 1
ATOM 748 C C . SER A 1 96 ? 14.487 -29.249 19.195 1.00 44.81 96 SER A C 1
ATOM 750 O O . SER A 1 96 ? 13.610 -30.108 19.162 1.00 44.81 96 SER A O 1
ATOM 752 N N . VAL A 1 97 ? 15.683 -29.466 18.650 1.00 43.12 97 VAL A N 1
ATOM 753 C CA . VAL A 1 97 ? 16.209 -30.832 18.492 1.00 43.12 97 VAL A CA 1
ATOM 754 C C . VAL A 1 97 ? 17.700 -30.792 18.800 1.00 43.12 97 VAL A C 1
ATOM 756 O O . VAL A 1 97 ? 18.513 -30.813 17.896 1.00 43.12 97 VAL A O 1
ATOM 759 N N . ASP A 1 98 ? 18.049 -30.626 20.077 1.00 43.72 98 ASP A N 1
ATOM 760 C CA . ASP A 1 98 ? 19.370 -31.001 20.602 1.00 43.72 98 ASP A CA 1
ATOM 761 C C . ASP A 1 98 ? 19.338 -31.020 22.138 1.00 43.72 98 ASP A C 1
ATOM 763 O O . ASP A 1 98 ? 20.016 -30.253 22.809 1.00 43.72 98 ASP A O 1
ATOM 767 N N . HIS A 1 99 ? 18.507 -31.892 22.720 1.00 47.75 99 HIS A N 1
ATOM 768 C CA . HIS A 1 99 ? 18.721 -32.420 24.077 1.00 47.75 99 HIS A CA 1
ATOM 769 C C . HIS A 1 99 ? 17.821 -33.633 24.351 1.00 47.75 99 HIS A C 1
ATOM 771 O O . HIS A 1 99 ? 16.830 -33.542 25.067 1.00 47.75 99 HIS A O 1
ATOM 777 N N . ALA A 1 100 ? 18.174 -34.787 23.777 1.00 44.31 100 ALA A N 1
ATOM 778 C CA . ALA A 1 100 ? 17.788 -36.098 24.309 1.00 44.31 100 ALA A CA 1
ATOM 779 C C . ALA A 1 100 ? 18.620 -37.218 23.659 1.00 44.31 100 ALA A C 1
ATOM 781 O O . ALA A 1 100 ? 18.146 -37.922 22.774 1.00 44.31 100 ALA A O 1
ATOM 782 N N . SER A 1 101 ? 19.875 -37.377 24.088 1.00 38.59 101 SER A N 1
ATOM 783 C CA . SER A 1 101 ? 20.651 -38.608 23.874 1.00 38.59 101 SER A CA 1
ATOM 784 C C . SER A 1 101 ? 21.903 -38.609 24.759 1.00 38.59 101 SER A C 1
ATOM 786 O O . SER A 1 101 ? 22.992 -38.278 24.298 1.00 38.59 101 SER A O 1
ATOM 788 N N . ALA A 1 102 ? 21.737 -38.972 26.029 1.00 41.91 102 ALA A N 1
ATOM 789 C CA . ALA A 1 102 ? 22.754 -39.661 26.828 1.00 41.91 102 ALA A CA 1
ATOM 790 C C . ALA A 1 102 ? 22.079 -40.173 28.110 1.00 41.91 102 ALA A C 1
ATOM 792 O O . ALA A 1 102 ? 21.998 -39.463 29.112 1.00 41.91 102 ALA A O 1
ATOM 793 N N . ALA A 1 103 ? 21.525 -41.381 28.016 1.00 40.38 103 ALA A N 1
ATOM 794 C CA . ALA A 1 103 ? 21.407 -42.296 29.145 1.00 40.38 103 ALA A CA 1
ATOM 795 C C . ALA A 1 103 ? 22.620 -43.232 29.108 1.00 40.38 103 ALA A C 1
ATOM 797 O O . ALA A 1 103 ? 23.082 -43.512 27.975 1.00 40.38 103 ALA A O 1
#

Secondary structure (DSSP, 8-state):
------HHHHHHTTTT---S---EEEEES-GGGS-HHHHHHHHHHHHHTTEEEEE--SS--TT-SEEEEEEEETTEEEEEEEEE------S-SSSSSSS----

Radius of gyration: 19.95 Å; Cα contacts (8 Å, |Δi|>4): 87; chains: 1; bounding box: 46×56×54 Å

Sequence (103 aa):
MKIVVYLGLIKLLQGSRRGTSTRVPFFLDEVGSLSSNNVRQIIAYCADHNFLPIFASPTIRSDIPHSYILQRDGERSRLVNEVILTDGASVDEVTSVDHASAA

Foldseek 3Di:
DDDDDDPVVVLVVVPDPPDPDDAAEDEDEACVVPDLVVVLVVVVVSVVSRHDYDYHHPDDDPSDQWDFDWDDDDPDTDGDDIHGDDDPDDPPPPPDDDDDDDD